Protein AF-A0A9D1LA88-F1 (afdb_monomer_lite)

Foldseek 3Di:
DVVVLVVVVVVCVVVVHDDFAADEAEDPVRVVVVLVVQQVCVVVVNHVDHDDPVNVVVCVVPDDDDDPVSGPHYHYDPPDDDDD

Sequence (84 aa):
MKAERQNATCDYRSKGIKYEWHYVDVTDEIWKRNIFSRNKAVLSGESEYYVDDGLLYKIQSLFETPSYEEMDVWYINQRMSDPS

Radius of gyration: 16.26 Å; chains: 1; bounding box: 43×30×37 Å

Secondary structure (DSSP, 8-state):
-HHHHHHHHHHHHHTT-----EEEE--HHHHHHHHHHHHHHHHTTS-S----HHHHHHHHHH--PPPGGG-SEEEE---PPPP-

Structure (mmCIF, N/CA/C/O backbone):
data_AF-A0A9D1LA88-F1
#
_entry.id   AF-A0A9D1LA88-F1
#
loop_
_atom_site.group_PDB
_atom_site.id
_atom_site.type_symbol
_atom_site.label_atom_id
_atom_site.label_alt_id
_atom_site.label_comp_id
_atom_site.label_asym_id
_atom_site.label_entity_id
_atom_site.label_seq_id
_atom_site.pdbx_PDB_ins_code
_atom_site.Cartn_x
_atom_site.Cartn_y
_atom_site.Cartn_z
_atom_site.occupancy
_atom_site.B_iso_or_equiv
_atom_site.auth_seq_id
_atom_site.auth_comp_id
_atom_site.auth_asym_id
_atom_site.auth_atom_id
_atom_site.pdbx_PDB_model_num
ATOM 1 N N . MET A 1 1 ? -4.885 6.907 -0.873 1.00 87.25 1 MET A N 1
ATOM 2 C CA . MET A 1 1 ? -4.595 8.161 -0.129 1.00 87.25 1 MET A CA 1
ATOM 3 C C . MET A 1 1 ? -5.139 8.068 1.293 1.00 87.25 1 MET A C 1
ATOM 5 O O . MET A 1 1 ? -6.021 7.244 1.535 1.00 87.25 1 MET A O 1
ATOM 9 N N . LYS A 1 2 ? -4.667 8.896 2.236 1.00 92.81 2 LYS A N 1
ATOM 10 C CA . LYS A 1 2 ? -5.136 8.872 3.636 1.00 92.81 2 LYS A CA 1
ATOM 11 C C . LYS A 1 2 ? -6.635 9.155 3.762 1.00 92.81 2 LYS A C 1
ATOM 13 O O . LYS A 1 2 ? -7.343 8.410 4.436 1.00 92.81 2 LYS A O 1
ATOM 18 N N . ALA A 1 3 ? -7.128 10.170 3.052 1.00 94.38 3 ALA A N 1
ATOM 19 C CA . ALA A 1 3 ? -8.550 10.524 3.047 1.00 94.38 3 ALA A CA 1
ATOM 20 C C . ALA A 1 3 ? -9.444 9.368 2.559 1.00 94.38 3 ALA A C 1
ATOM 22 O O . ALA A 1 3 ? -10.503 9.114 3.124 1.00 94.38 3 ALA A O 1
ATOM 23 N N . GLU A 1 4 ? -9.000 8.608 1.555 1.00 95.19 4 GLU A N 1
ATOM 24 C CA . GLU A 1 4 ? -9.738 7.441 1.054 1.00 95.19 4 GLU A CA 1
ATOM 25 C C . GLU A 1 4 ? -9.822 6.327 2.105 1.00 95.19 4 GLU A C 1
ATOM 27 O O . GLU A 1 4 ? -10.890 5.743 2.292 1.00 95.19 4 GLU A O 1
ATOM 32 N N . ARG A 1 5 ? -8.732 6.073 2.849 1.00 95.75 5 ARG A N 1
ATOM 33 C CA . ARG A 1 5 ? -8.735 5.101 3.957 1.00 95.75 5 ARG A CA 1
ATOM 34 C C . ARG A 1 5 ? -9.689 5.518 5.079 1.00 95.75 5 ARG A C 1
ATOM 36 O O . ARG A 1 5 ? -10.420 4.686 5.619 1.00 95.75 5 ARG A O 1
ATOM 43 N N . GLN A 1 6 ? -9.725 6.809 5.409 1.00 95.94 6 GLN A N 1
ATOM 44 C CA . GLN A 1 6 ? -10.651 7.356 6.406 1.00 95.94 6 GLN A CA 1
ATOM 45 C C . GLN A 1 6 ? -12.110 7.251 5.945 1.00 95.94 6 GLN A C 1
ATOM 47 O O . GLN A 1 6 ? -12.959 6.800 6.711 1.00 95.94 6 GLN A O 1
ATOM 52 N N . ASN A 1 7 ? -12.394 7.586 4.685 1.00 97.31 7 ASN A N 1
ATOM 53 C CA . ASN A 1 7 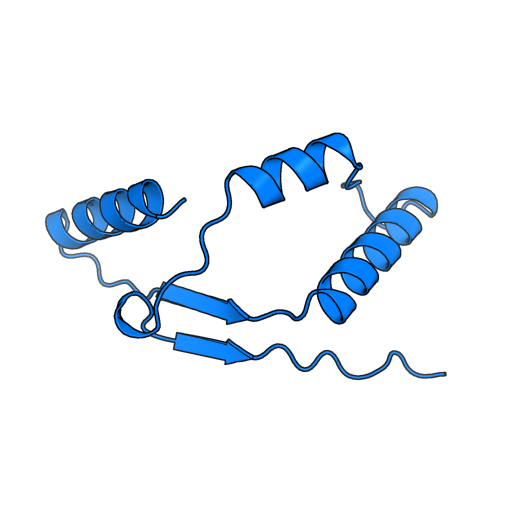? -13.736 7.474 4.114 1.00 97.31 7 ASN A CA 1
ATOM 54 C C . ASN A 1 7 ? -14.236 6.025 4.117 1.00 97.31 7 ASN A C 1
ATOM 56 O O . ASN A 1 7 ? -15.352 5.770 4.567 1.00 97.31 7 ASN A O 1
ATOM 60 N N . ALA A 1 8 ? -13.399 5.073 3.692 1.00 96.38 8 ALA A N 1
ATOM 61 C CA . ALA A 1 8 ? -13.728 3.652 3.756 1.00 96.38 8 ALA A CA 1
ATOM 62 C C . ALA A 1 8 ? -13.995 3.209 5.204 1.00 96.38 8 ALA A C 1
ATOM 64 O O . ALA A 1 8 ? -15.019 2.592 5.483 1.00 96.38 8 ALA A O 1
ATOM 65 N N . THR A 1 9 ? -13.130 3.600 6.145 1.00 96.50 9 THR A N 1
ATOM 66 C CA . THR A 1 9 ? -13.311 3.320 7.579 1.00 96.50 9 THR A CA 1
ATOM 67 C C . THR A 1 9 ? -14.666 3.809 8.098 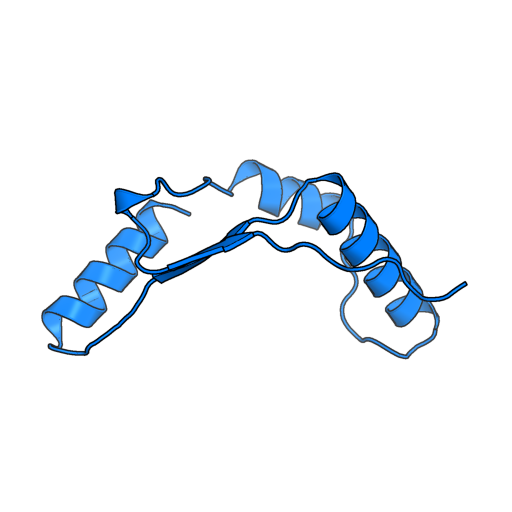1.00 96.50 9 THR A C 1
ATOM 69 O O . THR A 1 9 ? -15.380 3.057 8.764 1.00 96.50 9 THR A O 1
ATOM 72 N N . CYS A 1 10 ? -15.043 5.051 7.791 1.00 97.75 10 CYS A N 1
ATOM 73 C CA . CYS A 1 10 ? -16.333 5.612 8.188 1.00 97.75 10 CYS A CA 1
ATOM 74 C C . CYS A 1 10 ? -17.510 4.839 7.578 1.00 97.75 10 CYS A C 1
ATOM 76 O O . CYS A 1 10 ? -18.473 4.546 8.287 1.00 97.75 10 CYS A O 1
ATOM 78 N N . ASP A 1 11 ? -17.420 4.466 6.299 1.00 98.12 11 ASP A N 1
ATOM 79 C CA . ASP A 1 11 ? -18.469 3.716 5.604 1.00 98.12 11 ASP A CA 1
ATOM 80 C C . ASP A 1 11 ? -18.698 2.335 6.242 1.00 98.12 11 ASP A C 1
ATOM 82 O O . ASP A 1 11 ? -19.824 2.023 6.640 1.00 98.12 11 ASP A O 1
ATOM 86 N N . TYR A 1 12 ? -17.633 1.550 6.452 1.00 97.69 12 TYR A N 1
ATOM 87 C CA . TYR A 1 12 ? -17.730 0.233 7.096 1.00 97.69 12 TYR A CA 1
ATOM 88 C C . TYR A 1 12 ? -18.267 0.329 8.530 1.00 97.69 12 TYR A C 1
ATOM 90 O O . TYR A 1 12 ? -19.174 -0.425 8.899 1.00 97.69 12 TYR A O 1
ATOM 98 N N . ARG A 1 13 ? -17.780 1.300 9.321 1.00 96.56 13 ARG A N 1
ATOM 99 C CA . ARG A 1 13 ? -18.279 1.547 10.686 1.00 96.56 13 ARG A CA 1
ATOM 100 C C . ARG A 1 13 ? -19.761 1.903 10.699 1.00 96.56 13 ARG A C 1
ATOM 102 O O . ARG A 1 13 ? -20.493 1.366 11.525 1.00 96.56 13 ARG A O 1
ATOM 109 N N . SER A 1 14 ? -20.215 2.759 9.780 1.00 98.06 14 SER A N 1
ATOM 110 C CA . SER A 1 14 ? -21.623 3.182 9.713 1.00 98.06 14 SER A CA 1
ATOM 111 C C . SER A 1 14 ? -22.587 2.026 9.422 1.00 98.06 14 SER A C 1
ATOM 113 O O . SER A 1 14 ? -23.742 2.060 9.839 1.00 98.06 14 SER A O 1
ATOM 115 N N . LYS A 1 15 ? -22.093 0.975 8.756 1.00 98.25 15 LYS A N 1
ATOM 116 C CA . LYS A 1 15 ? -22.846 -0.237 8.403 1.00 98.25 15 LYS A CA 1
ATOM 117 C C . LYS A 1 15 ? -22.708 -1.360 9.435 1.00 98.25 15 LYS A C 1
ATOM 119 O O . LYS A 1 15 ? -23.287 -2.426 9.244 1.00 98.25 15 LYS A O 1
ATOM 124 N N . GLY A 1 16 ? -21.928 -1.158 10.501 1.00 97.88 16 GLY A N 1
ATOM 125 C CA . GLY A 1 16 ? -21.630 -2.197 11.492 1.00 97.88 16 GLY A CA 1
ATOM 126 C C . GLY A 1 16 ? -20.832 -3.380 10.927 1.00 97.88 16 GLY A C 1
ATOM 127 O O . GLY A 1 16 ? -20.869 -4.473 11.492 1.00 97.88 16 GLY A O 1
ATOM 128 N N . ILE A 1 17 ? -20.129 -3.185 9.807 1.00 98.19 17 ILE A N 1
ATOM 129 C CA . ILE A 1 17 ? -19.323 -4.225 9.164 1.00 98.19 17 ILE A CA 1
ATOM 130 C C . ILE A 1 17 ? -17.938 -4.235 9.814 1.00 98.19 17 ILE A C 1
ATOM 132 O O . ILE A 1 17 ? -17.286 -3.198 9.935 1.00 98.19 17 ILE A O 1
ATOM 136 N N . LYS A 1 18 ? -17.479 -5.420 10.225 1.00 97.81 18 LYS A N 1
ATOM 137 C CA . LYS A 1 18 ? -16.111 -5.614 10.719 1.00 97.81 18 LYS A CA 1
ATOM 138 C C . LYS A 1 18 ? -15.118 -5.520 9.561 1.00 97.81 18 LYS A C 1
ATOM 140 O O . LYS A 1 18 ? -15.382 -6.056 8.489 1.00 97.81 18 LYS A O 1
ATOM 145 N N . TYR A 1 19 ? -13.982 -4.876 9.794 1.00 96.25 19 TYR A N 1
ATOM 146 C CA . TYR A 1 19 ? -12.912 -4.706 8.814 1.00 96.25 19 TYR A CA 1
ATOM 147 C C . TYR A 1 19 ? -11.555 -4.688 9.528 1.00 96.25 19 TYR A C 1
ATOM 149 O O . TYR A 1 19 ? -11.507 -4.486 10.740 1.00 96.25 19 TYR A O 1
ATOM 157 N N . GLU A 1 20 ? -10.484 -4.869 8.757 1.00 97.50 20 GLU A N 1
ATOM 158 C CA . GLU A 1 20 ? -9.099 -4.678 9.189 1.00 97.50 20 GLU A CA 1
ATOM 159 C C . GLU A 1 20 ? -8.325 -3.927 8.099 1.00 97.50 20 GLU A C 1
ATOM 161 O O . GLU A 1 20 ? -8.536 -4.153 6.903 1.00 97.50 20 GLU A O 1
ATOM 166 N N . TRP A 1 21 ? -7.405 -3.058 8.505 1.00 97.75 21 TRP A N 1
ATOM 167 C CA . TRP A 1 21 ? -6.409 -2.439 7.639 1.00 97.75 21 TRP A CA 1
ATOM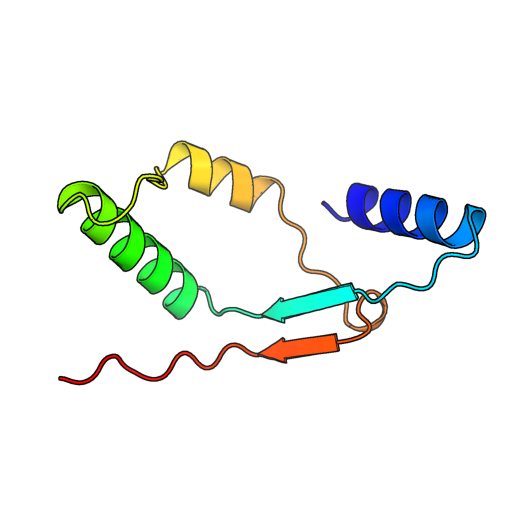 168 C C . TRP A 1 21 ? -5.094 -3.203 7.706 1.00 97.75 21 TRP A C 1
ATOM 170 O O . TRP A 1 21 ? -4.468 -3.307 8.759 1.00 97.75 21 TRP A O 1
ATOM 180 N N . HIS A 1 22 ? -4.666 -3.721 6.557 1.00 97.62 22 HIS A N 1
ATOM 181 C CA . HIS A 1 22 ? -3.398 -4.426 6.410 1.00 97.62 22 HIS A CA 1
ATOM 182 C C . HIS A 1 22 ? -2.462 -3.573 5.561 1.00 97.62 22 HIS A C 1
ATOM 184 O O . HIS A 1 22 ? -2.745 -3.311 4.389 1.00 97.62 22 HIS A O 1
ATOM 190 N N . TYR A 1 23 ? -1.342 -3.151 6.142 1.00 96.81 23 TYR A N 1
ATOM 191 C CA . TYR A 1 23 ? -0.272 -2.496 5.405 1.00 96.81 23 TYR A CA 1
ATOM 192 C C . TYR A 1 23 ? 0.857 -3.481 5.124 1.00 96.81 23 TYR A C 1
ATOM 194 O O . TYR A 1 23 ? 1.407 -4.094 6.037 1.00 96.81 23 TYR A O 1
ATOM 202 N N . VAL A 1 24 ? 1.195 -3.624 3.842 1.00 95.38 24 VAL A N 1
ATOM 203 C CA . VAL A 1 24 ? 2.339 -4.412 3.384 1.00 95.38 24 VAL A CA 1
ATOM 204 C C . VAL A 1 24 ? 3.475 -3.446 3.092 1.00 95.38 24 VAL A C 1
ATOM 206 O O . VAL A 1 24 ? 3.490 -2.783 2.056 1.00 95.38 24 VAL A O 1
ATOM 209 N N . ASP A 1 25 ? 4.407 -3.368 4.027 1.00 95.25 25 ASP A N 1
ATOM 210 C CA . ASP A 1 25 ? 5.590 -2.535 3.940 1.00 95.25 25 ASP A CA 1
ATOM 211 C C . ASP A 1 25 ? 6.623 -3.211 3.035 1.00 95.25 25 ASP A C 1
ATOM 213 O O . ASP A 1 25 ? 7.112 -4.309 3.317 1.00 95.25 25 ASP A O 1
ATOM 217 N N . VAL A 1 26 ? 6.904 -2.580 1.900 1.00 93.38 26 VAL A N 1
ATOM 218 C CA . VAL A 1 26 ? 7.832 -3.079 0.887 1.00 93.38 26 VAL A CA 1
ATOM 219 C C . VAL A 1 26 ? 8.914 -2.034 0.711 1.00 93.38 26 VAL A C 1
ATOM 221 O O . VAL A 1 26 ? 8.620 -0.888 0.382 1.00 93.38 26 VAL A O 1
ATOM 224 N N . THR A 1 27 ? 10.172 -2.434 0.877 1.00 92.56 27 THR A N 1
ATOM 225 C CA . THR A 1 27 ? 11.294 -1.526 0.633 1.00 92.56 27 THR A CA 1
ATOM 226 C C . THR A 1 27 ? 11.323 -1.085 -0.830 1.00 92.56 27 THR A C 1
ATOM 228 O O . THR A 1 27 ? 10.950 -1.844 -1.730 1.00 92.56 27 THR A O 1
ATOM 231 N N . ASP A 1 28 ? 11.842 0.117 -1.089 1.00 91.00 28 ASP A N 1
ATOM 232 C CA . ASP A 1 28 ? 12.001 0.644 -2.451 1.00 91.00 28 ASP A CA 1
ATOM 233 C C . ASP A 1 28 ? 12.746 -0.324 -3.378 1.00 91.00 28 ASP A C 1
ATOM 235 O O . ASP A 1 28 ? 12.433 -0.427 -4.563 1.00 91.00 28 ASP A O 1
ATOM 239 N N . GLU A 1 29 ? 13.735 -1.044 -2.847 1.00 91.88 29 GLU A N 1
ATOM 240 C CA . GLU A 1 29 ? 14.510 -2.033 -3.594 1.00 91.88 29 GLU A CA 1
ATOM 241 C C . GLU A 1 29 ? 13.642 -3.217 -4.040 1.00 91.88 29 GLU A C 1
ATOM 243 O O . GLU A 1 29 ? 13.592 -3.540 -5.233 1.00 91.88 29 GLU A O 1
ATOM 248 N N . ILE A 1 30 ? 12.913 -3.836 -3.106 1.00 92.75 30 ILE A N 1
ATOM 249 C CA . ILE A 1 30 ? 12.022 -4.962 -3.411 1.00 92.75 30 ILE A CA 1
ATOM 250 C C . ILE A 1 30 ? 10.912 -4.502 -4.356 1.00 92.75 30 ILE A C 1
ATOM 252 O O . ILE A 1 30 ? 10.569 -5.208 -5.306 1.00 92.75 30 ILE A O 1
ATOM 256 N N . TRP A 1 31 ? 10.374 -3.303 -4.145 1.00 91.38 31 TRP A N 1
ATOM 257 C CA . TRP A 1 31 ? 9.309 -2.753 -4.971 1.00 91.38 31 TRP A CA 1
ATOM 258 C C . TRP A 1 31 ? 9.763 -2.501 -6.415 1.00 91.38 31 TRP A C 1
ATOM 260 O O . TRP A 1 31 ? 9.111 -2.972 -7.352 1.00 91.38 31 TRP A O 1
ATOM 270 N N . LYS A 1 32 ? 10.934 -1.877 -6.615 1.00 91.88 32 LYS A N 1
ATOM 271 C CA . LYS A 1 32 ? 11.547 -1.704 -7.945 1.00 91.88 32 LYS A CA 1
ATOM 272 C C . LYS A 1 32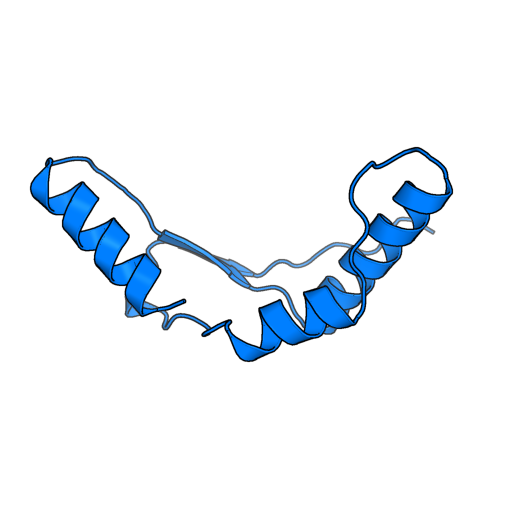 ? 11.812 -3.048 -8.624 1.00 91.88 32 LYS A C 1
ATOM 274 O O . LYS A 1 32 ? 11.489 -3.216 -9.801 1.00 91.88 32 LYS A O 1
ATOM 279 N N . ARG A 1 33 ? 12.327 -4.038 -7.885 1.00 92.06 33 ARG A N 1
ATOM 280 C CA . ARG A 1 33 ? 12.542 -5.401 -8.401 1.00 92.06 33 ARG A CA 1
ATOM 281 C C . ARG A 1 33 ? 11.230 -6.075 -8.811 1.00 92.06 33 ARG A C 1
ATOM 283 O O . ARG A 1 33 ? 11.190 -6.747 -9.844 1.00 92.06 33 ARG A O 1
ATOM 290 N N . ASN A 1 34 ? 10.159 -5.904 -8.035 1.00 91.31 34 ASN A N 1
ATOM 291 C CA . ASN A 1 34 ? 8.830 -6.434 -8.353 1.00 91.31 34 ASN A CA 1
ATOM 292 C C . ASN A 1 34 ? 8.287 -5.828 -9.653 1.00 91.31 34 ASN A C 1
ATOM 294 O O . ASN A 1 34 ? 7.823 -6.573 -10.515 1.00 91.31 34 ASN A O 1
ATOM 298 N N . ILE A 1 35 ? 8.391 -4.504 -9.813 1.00 93.31 35 ILE A N 1
ATOM 299 C CA . ILE A 1 35 ? 7.966 -3.797 -11.030 1.00 93.31 35 ILE A CA 1
ATOM 300 C C . ILE A 1 35 ? 8.763 -4.283 -12.241 1.00 93.31 35 ILE A C 1
ATOM 302 O O . ILE A 1 35 ? 8.173 -4.651 -13.254 1.00 93.31 35 ILE A O 1
ATOM 306 N N . PHE A 1 36 ? 10.090 -4.376 -12.121 1.00 94.06 36 PHE A N 1
ATOM 307 C CA . PHE A 1 36 ? 10.937 -4.891 -13.196 1.00 94.06 36 PHE A CA 1
ATOM 308 C C . PHE A 1 36 ? 10.555 -6.324 -13.598 1.00 94.06 36 PHE A C 1
ATOM 310 O O . PHE A 1 36 ? 10.377 -6.612 -14.782 1.00 94.06 36 PHE A O 1
ATOM 317 N N . SER A 1 37 ? 10.376 -7.213 -12.613 1.00 93.19 37 SER A N 1
ATOM 318 C CA . SER A 1 37 ? 9.990 -8.613 -12.850 1.00 93.19 37 SER A CA 1
ATOM 319 C C . SER A 1 37 ? 8.633 -8.703 -13.558 1.00 93.19 37 SER A C 1
ATOM 321 O O . SER A 1 37 ? 8.489 -9.458 -14.516 1.00 93.19 37 SER A O 1
ATOM 323 N N . ARG A 1 38 ? 7.654 -7.890 -13.129 1.00 93.50 38 ARG A N 1
ATOM 324 C CA . ARG A 1 38 ? 6.327 -7.798 -13.753 1.00 93.50 38 ARG A CA 1
ATOM 325 C C . ARG A 1 38 ? 6.427 -7.329 -15.200 1.00 93.50 38 ARG A C 1
ATOM 327 O O . ARG A 1 38 ? 5.889 -7.982 -16.082 1.00 93.50 38 ARG A O 1
ATOM 334 N N . ASN A 1 39 ? 7.125 -6.226 -15.447 1.00 96.06 39 ASN A N 1
ATOM 335 C CA . ASN A 1 39 ? 7.253 -5.662 -16.787 1.00 96.06 39 ASN A CA 1
ATOM 336 C C . ASN A 1 39 ? 7.942 -6.646 -17.741 1.00 96.06 39 ASN A C 1
ATOM 338 O O . ASN A 1 39 ? 7.506 -6.792 -18.879 1.00 96.06 39 ASN 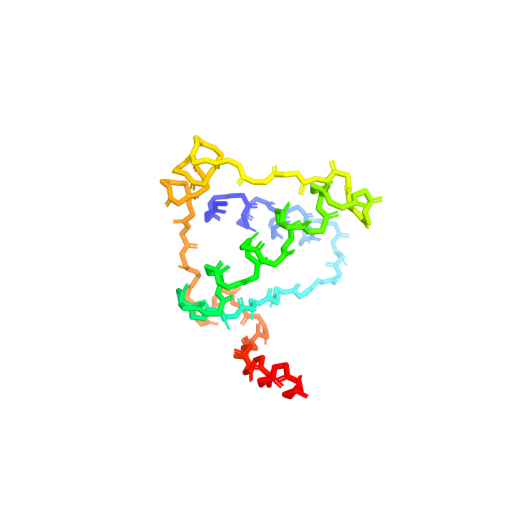A O 1
ATOM 342 N N . LYS A 1 40 ? 8.949 -7.392 -17.266 1.00 96.12 40 LYS A N 1
ATOM 343 C CA . LYS A 1 40 ? 9.559 -8.484 -18.037 1.00 96.12 40 LYS A CA 1
ATOM 344 C C . LYS A 1 40 ? 8.548 -9.591 -18.367 1.00 96.12 40 LYS A C 1
ATOM 346 O O . LYS A 1 40 ? 8.522 -10.029 -19.511 1.00 96.12 40 LYS A O 1
ATOM 351 N N . ALA A 1 41 ? 7.713 -9.993 -17.405 1.00 95.50 41 ALA A N 1
ATOM 352 C CA . ALA A 1 41 ? 6.647 -10.978 -17.616 1.00 95.50 41 ALA A CA 1
ATOM 353 C C . ALA A 1 41 ? 5.585 -10.493 -18.623 1.00 95.50 41 ALA A C 1
ATOM 355 O O . ALA A 1 41 ? 5.043 -11.280 -19.390 1.00 95.50 41 ALA A O 1
ATOM 356 N N . VAL A 1 42 ? 5.304 -9.187 -18.676 1.00 95.50 42 VAL A N 1
ATOM 357 C CA . VAL A 1 42 ? 4.422 -8.627 -19.713 1.00 95.50 42 VAL A CA 1
ATOM 358 C C . VAL A 1 42 ? 5.051 -8.752 -21.095 1.00 95.50 42 VAL A C 1
ATOM 360 O O . VAL A 1 42 ? 4.397 -9.185 -22.040 1.00 95.50 42 VAL A O 1
ATOM 363 N N . LEU A 1 43 ? 6.338 -8.424 -21.214 1.00 94.56 43 LEU A N 1
ATOM 364 C CA . LEU A 1 43 ? 7.060 -8.529 -22.482 1.00 94.56 43 LEU A CA 1
ATOM 365 C C . LEU A 1 43 ? 7.213 -9.984 -22.963 1.00 94.56 43 LEU A C 1
ATOM 367 O O . LEU A 1 43 ? 7.338 -10.202 -24.166 1.00 94.56 43 LEU A O 1
ATOM 371 N N . SER A 1 44 ? 7.183 -10.972 -22.058 1.00 95.12 44 SER A N 1
ATOM 372 C CA . SER A 1 44 ? 7.146 -12.403 -22.402 1.00 95.12 44 SER A CA 1
ATOM 373 C C . SER A 1 44 ? 5.734 -12.958 -22.639 1.00 95.12 44 SER A C 1
ATOM 375 O O . SER A 1 44 ? 5.610 -14.112 -23.042 1.00 95.12 44 SER A O 1
ATOM 377 N N . GLY A 1 45 ? 4.675 -12.167 -22.424 1.00 94.31 45 GLY A N 1
ATOM 378 C CA . GLY A 1 45 ? 3.279 -12.604 -22.562 1.00 94.31 45 GLY A CA 1
ATOM 379 C C . GLY A 1 45 ? 2.727 -13.395 -21.367 1.00 94.31 45 GLY A C 1
ATOM 380 O O . GLY A 1 45 ? 1.639 -13.954 -21.456 1.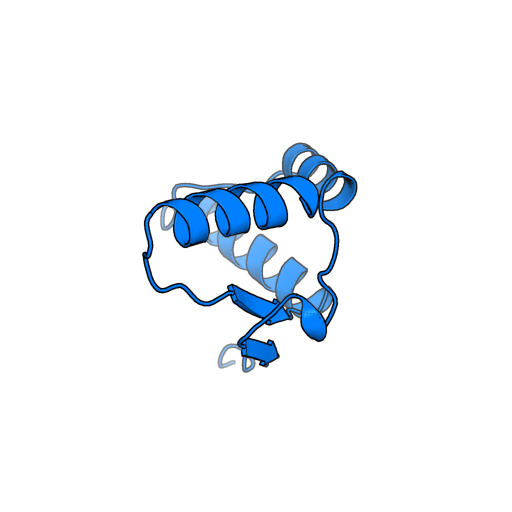00 94.31 45 GLY A O 1
ATOM 381 N N . GLU A 1 46 ? 3.450 -13.438 -20.247 1.00 92.75 46 GLU A N 1
ATOM 382 C CA . GLU A 1 46 ? 3.052 -14.106 -18.996 1.00 92.75 46 GLU A CA 1
ATOM 383 C C . GLU A 1 46 ? 2.213 -13.198 -18.075 1.00 92.75 46 GLU A C 1
ATOM 385 O O . GLU A 1 46 ? 1.674 -13.648 -17.062 1.00 92.75 46 GLU A O 1
ATOM 390 N N . SER A 1 47 ? 2.106 -11.905 -18.396 1.00 91.50 47 SER A N 1
ATOM 391 C CA . SER A 1 47 ? 1.298 -10.933 -17.658 1.00 91.50 47 SER A CA 1
ATOM 392 C C . SER A 1 47 ? 0.681 -9.892 -18.592 1.00 91.50 47 SER A C 1
ATOM 394 O O . SER A 1 47 ? 1.237 -9.572 -19.635 1.00 91.50 47 SER A O 1
ATOM 396 N N . GLU A 1 48 ? -0.458 -9.320 -18.201 1.00 89.69 48 GLU A N 1
ATOM 397 C CA . GLU A 1 48 ? -1.191 -8.341 -19.020 1.00 89.69 48 GLU A CA 1
ATOM 398 C C . GLU A 1 48 ? -0.985 -6.886 -18.565 1.00 89.69 48 GLU A C 1
ATOM 400 O O . GLU A 1 48 ? -1.401 -5.957 -19.253 1.00 89.69 48 GLU A O 1
ATOM 405 N N . TYR A 1 49 ? -0.354 -6.656 -17.405 1.00 88.56 49 TYR A N 1
ATOM 406 C CA . TYR A 1 49 ? -0.303 -5.329 -16.782 1.00 88.56 49 TYR A CA 1
ATOM 407 C C . TYR A 1 49 ? 1.117 -4.779 -16.648 1.00 88.56 49 TYR A C 1
ATOM 409 O O . TYR A 1 49 ? 1.871 -5.190 -15.759 1.00 88.56 49 TYR A O 1
ATOM 417 N N . TYR A 1 50 ? 1.446 -3.814 -17.510 1.00 94.00 50 TYR A N 1
ATOM 418 C CA . TYR A 1 50 ? 2.716 -3.090 -17.518 1.00 94.00 50 TYR A CA 1
ATOM 419 C C . TYR A 1 50 ? 2.654 -1.839 -16.634 1.00 94.00 50 TYR A C 1
ATOM 421 O O . TYR A 1 50 ? 1.673 -1.098 -16.666 1.00 94.00 50 TYR A O 1
ATOM 429 N N . VAL A 1 51 ? 3.719 -1.580 -15.875 1.00 94.19 51 VAL A N 1
ATOM 430 C CA . VAL A 1 51 ? 3.878 -0.359 -15.075 1.00 94.19 51 VAL A CA 1
ATOM 431 C C . VAL A 1 51 ? 4.906 0.542 -15.745 1.00 94.19 51 VAL A C 1
ATOM 433 O O . VAL A 1 51 ? 6.102 0.258 -15.698 1.00 94.19 51 VAL A O 1
ATOM 436 N N . ASP A 1 52 ? 4.444 1.620 -16.372 1.00 95.00 52 ASP A N 1
ATOM 437 C CA . ASP A 1 52 ? 5.315 2.651 -16.939 1.00 95.00 52 ASP A CA 1
ATOM 438 C C . ASP A 1 52 ? 5.698 3.735 -15.915 1.00 95.00 52 ASP A C 1
ATOM 440 O O . ASP A 1 52 ? 5.144 3.816 -14.814 1.00 95.00 52 ASP A O 1
ATOM 444 N N . ASP A 1 53 ? 6.657 4.584 -16.292 1.00 93.19 53 ASP A N 1
ATOM 445 C CA . ASP A 1 53 ? 7.185 5.648 -15.433 1.00 93.19 53 ASP A CA 1
ATOM 446 C C . ASP A 1 53 ? 6.138 6.721 -15.090 1.00 93.19 53 ASP A C 1
ATOM 448 O O . ASP A 1 53 ? 6.172 7.298 -14.001 1.00 93.19 53 ASP A O 1
ATOM 452 N N . GLY A 1 54 ? 5.183 6.985 -15.987 1.00 95.19 54 GLY A N 1
ATOM 453 C CA . GLY A 1 54 ? 4.113 7.955 -15.755 1.00 95.19 54 GLY A CA 1
ATOM 454 C C . GLY A 1 54 ? 3.127 7.464 -14.697 1.00 95.19 54 GLY A C 1
ATOM 455 O O . GLY A 1 54 ? 2.758 8.210 -13.783 1.00 95.19 54 GLY A O 1
ATOM 456 N N . LEU A 1 55 ? 2.745 6.188 -14.774 1.00 93.19 55 LEU A N 1
ATOM 457 C CA . LEU A 1 55 ? 1.946 5.515 -13.757 1.00 93.19 55 LEU A CA 1
ATOM 458 C C . LEU A 1 55 ? 2.693 5.465 -12.423 1.00 93.19 55 LEU A C 1
ATOM 460 O O . LEU A 1 55 ? 2.106 5.769 -11.382 1.00 93.19 55 LEU A O 1
ATOM 464 N N . LEU A 1 56 ? 3.983 5.126 -12.455 1.00 92.00 56 LEU A N 1
ATOM 465 C CA . LEU A 1 56 ? 4.823 5.065 -11.264 1.00 92.00 56 LEU A CA 1
ATOM 466 C C . LEU A 1 56 ? 4.870 6.416 -10.543 1.00 92.00 56 LEU A C 1
ATOM 468 O O . LEU A 1 56 ? 4.573 6.491 -9.350 1.00 92.00 56 LEU A O 1
ATOM 472 N N . TYR A 1 57 ? 5.164 7.486 -11.284 1.00 93.75 57 TYR A N 1
ATOM 473 C CA . TYR A 1 57 ? 5.209 8.851 -10.766 1.00 93.75 57 TYR A CA 1
ATOM 474 C C . TYR A 1 57 ? 3.866 9.281 -10.164 1.00 93.75 57 TYR A C 1
ATOM 476 O O . TYR A 1 57 ? 3.804 9.864 -9.076 1.00 93.75 57 TYR A O 1
ATOM 484 N N . LYS A 1 58 ? 2.760 8.953 -10.840 1.00 93.00 58 LYS A N 1
ATOM 485 C CA . LYS A 1 58 ? 1.416 9.250 -10.339 1.00 93.00 58 LYS A CA 1
ATOM 486 C C . LYS A 1 58 ? 1.131 8.526 -9.022 1.00 93.00 58 LYS A C 1
ATOM 488 O O . LYS A 1 58 ? 0.586 9.133 -8.110 1.00 93.00 58 LYS A O 1
ATOM 493 N N . ILE A 1 59 ? 1.500 7.252 -8.896 1.00 90.38 59 ILE A N 1
ATOM 494 C CA . ILE A 1 59 ? 1.294 6.501 -7.649 1.00 90.38 59 ILE A CA 1
ATOM 495 C C . ILE A 1 59 ? 2.148 7.095 -6.525 1.00 90.38 59 ILE A C 1
ATOM 497 O O . ILE A 1 59 ? 1.624 7.362 -5.448 1.00 90.38 59 ILE A O 1
ATOM 501 N N . GLN A 1 60 ? 3.432 7.358 -6.781 1.00 90.00 60 GLN A N 1
ATOM 502 C CA . GLN A 1 60 ? 4.351 7.909 -5.779 1.00 90.00 60 GLN A CA 1
ATOM 503 C C . GLN A 1 60 ? 3.935 9.297 -5.285 1.00 90.00 60 GLN A C 1
ATOM 505 O O . GLN A 1 60 ? 4.045 9.574 -4.097 1.00 90.00 60 GLN A O 1
ATOM 510 N N . SER A 1 61 ? 3.433 10.158 -6.173 1.00 92.75 61 SER A N 1
ATOM 511 C CA . SER A 1 61 ? 3.002 11.515 -5.801 1.00 92.75 61 SER A CA 1
ATOM 512 C C . SER A 1 61 ? 1.709 11.552 -4.980 1.00 92.75 61 SER A C 1
ATOM 514 O O . SER A 1 61 ? 1.452 12.537 -4.294 1.00 92.75 61 SER A O 1
ATOM 516 N N . LEU A 1 62 ? 0.898 10.493 -5.042 1.00 92.62 62 LEU A N 1
ATOM 517 C CA . LEU A 1 62 ? -0.397 10.400 -4.361 1.00 92.62 62 LEU A CA 1
ATOM 518 C C . LEU A 1 62 ? -0.368 9.498 -3.121 1.00 92.62 62 LEU A C 1
ATOM 520 O O . LEU A 1 62 ? -1.315 9.500 -2.330 1.00 92.62 62 LEU A O 1
ATOM 524 N N . PHE A 1 63 ? 0.661 8.666 -2.977 1.00 92.06 63 PHE A N 1
ATOM 525 C CA . PHE A 1 63 ? 0.740 7.703 -1.893 1.00 92.06 63 PHE A CA 1
ATOM 526 C C . PHE A 1 63 ? 1.189 8.365 -0.587 1.00 92.06 63 PHE A C 1
ATOM 528 O O . PHE A 1 63 ? 2.139 9.139 -0.546 1.00 92.06 63 PHE A O 1
ATOM 535 N N . GLU A 1 64 ? 0.515 8.003 0.500 1.00 94.69 64 GLU A N 1
ATOM 536 C CA . GLU A 1 64 ? 0.833 8.446 1.853 1.00 94.69 64 GLU A CA 1
ATOM 537 C C . GLU A 1 64 ? 0.988 7.206 2.731 1.00 94.69 64 GLU A C 1
ATOM 539 O O . GLU A 1 64 ? -0.005 6.502 2.989 1.00 94.69 64 GLU A O 1
ATOM 544 N N . THR A 1 65 ? 2.220 6.951 3.183 1.00 94.56 65 THR A N 1
ATOM 545 C CA . THR A 1 65 ? 2.526 5.871 4.127 1.00 94.56 65 THR A CA 1
ATOM 546 C C . THR A 1 65 ? 1.653 6.035 5.373 1.00 94.56 65 THR A C 1
ATOM 548 O O . THR A 1 65 ? 1.636 7.123 5.958 1.00 94.56 65 THR A O 1
ATOM 551 N N . PRO A 1 66 ? 0.875 5.011 5.763 1.00 96.69 66 PRO A N 1
ATOM 552 C CA . PRO A 1 66 ? 0.064 5.091 6.969 1.00 96.69 66 PRO A CA 1
ATOM 553 C C . PRO A 1 66 ? 0.943 5.130 8.221 1.00 96.69 66 PRO A C 1
ATOM 555 O O . PRO A 1 66 ? 2.075 4.648 8.210 1.00 96.69 66 PRO A O 1
ATOM 558 N N . SER A 1 67 ? 0.407 5.660 9.320 1.00 95.62 67 SER A N 1
ATOM 559 C CA . SER A 1 67 ? 1.004 5.427 10.636 1.00 95.62 67 SER A CA 1
ATOM 560 C C . SER A 1 67 ? 0.621 4.045 11.181 1.00 95.62 67 SER A C 1
ATOM 562 O O . SER A 1 67 ? -0.329 3.421 10.702 1.00 95.62 67 SER A O 1
ATOM 564 N N . TYR A 1 68 ? 1.343 3.565 12.196 1.00 95.50 68 TYR A N 1
ATOM 565 C CA . TYR A 1 68 ? 1.036 2.286 12.844 1.00 95.50 68 TYR A CA 1
ATOM 566 C C . TYR A 1 68 ? -0.358 2.279 13.486 1.00 95.50 68 TYR A C 1
ATOM 568 O O . TYR A 1 68 ? -1.027 1.257 13.471 1.00 95.50 68 TYR A O 1
ATOM 576 N N . GLU A 1 69 ? -0.834 3.418 13.992 1.00 95.44 69 GLU A N 1
ATOM 577 C CA . GLU A 1 69 ? -2.160 3.551 14.612 1.00 95.44 69 GLU A CA 1
ATOM 578 C C . GLU A 1 69 ? -3.307 3.495 13.593 1.00 95.44 69 GLU A C 1
ATOM 580 O O . GLU A 1 69 ? -4.455 3.262 13.969 1.00 95.44 69 GLU A O 1
ATOM 585 N N . GLU A 1 70 ? -3.021 3.740 12.310 1.00 95.19 70 GLU A N 1
ATOM 586 C CA . GLU A 1 70 ? -4.011 3.620 11.236 1.00 95.19 70 GLU A CA 1
ATOM 587 C C . GLU A 1 70 ? -4.235 2.155 10.812 1.00 95.19 70 GLU A C 1
ATOM 589 O O . GLU A 1 70 ? -5.224 1.886 10.130 1.00 95.19 70 GLU A O 1
ATOM 594 N N . MET A 1 71 ? -3.336 1.227 11.169 1.00 97.38 71 MET A N 1
ATOM 595 C CA . MET A 1 71 ? -3.294 -0.139 10.635 1.00 97.38 71 MET A CA 1
ATOM 596 C C . MET A 1 71 ? -3.497 -1.185 11.735 1.00 97.38 71 MET A C 1
ATOM 598 O O . MET A 1 71 ? -2.872 -1.119 12.788 1.00 97.38 71 MET A O 1
ATOM 602 N N . ASP A 1 72 ? -4.317 -2.198 11.463 1.00 98.06 72 ASP A N 1
ATOM 603 C CA . ASP A 1 72 ? -4.500 -3.341 12.367 1.00 98.06 72 ASP A CA 1
ATOM 604 C C . ASP A 1 72 ? -3.352 -4.352 12.221 1.00 98.06 72 ASP A C 1
ATOM 606 O O . ASP A 1 72 ? -2.932 -4.990 13.187 1.00 98.06 72 ASP A O 1
ATOM 610 N N . VAL A 1 73 ? -2.814 -4.476 11.002 1.00 97.94 73 VAL A N 1
ATOM 611 C CA . VAL A 1 73 ? -1.704 -5.375 10.676 1.00 97.94 73 VAL A CA 1
ATOM 612 C C . VAL A 1 73 ? -0.642 -4.623 9.881 1.00 97.94 73 VAL A C 1
ATOM 614 O O . VAL A 1 73 ? -0.920 -4.075 8.813 1.00 97.94 73 VAL A O 1
ATOM 617 N N . TRP A 1 74 ? 0.597 -4.651 10.375 1.00 97.50 74 TRP A N 1
ATOM 618 C CA . TRP A 1 74 ? 1.780 -4.163 9.664 1.00 97.50 74 TRP A CA 1
ATOM 619 C C . TRP A 1 74 ? 2.673 -5.341 9.283 1.00 97.50 74 TRP A C 1
ATOM 621 O O . TRP A 1 74 ? 3.289 -5.975 10.142 1.00 97.50 74 TRP A O 1
ATOM 631 N N . TYR A 1 75 ? 2.749 -5.648 7.992 1.00 96.00 75 TYR A N 1
ATOM 632 C CA . TYR A 1 75 ? 3.533 -6.760 7.471 1.00 96.00 75 TYR A CA 1
ATOM 633 C C . TYR A 1 75 ? 4.748 -6.250 6.699 1.00 96.00 75 TYR A C 1
ATOM 635 O O . TYR A 1 75 ? 4.598 -5.566 5.692 1.00 96.00 75 TYR A O 1
ATOM 643 N N . ILE A 1 76 ? 5.952 -6.623 7.136 1.00 94.19 76 ILE A N 1
ATOM 644 C CA . ILE A 1 76 ? 7.194 -6.302 6.424 1.00 94.19 76 ILE A CA 1
ATOM 645 C C . ILE A 1 76 ? 7.448 -7.381 5.373 1.00 94.19 76 ILE A C 1
ATOM 647 O O . ILE A 1 76 ? 7.681 -8.547 5.701 1.00 94.19 76 ILE A O 1
ATOM 651 N N . ASN A 1 77 ? 7.432 -6.992 4.103 1.00 90.50 77 ASN A N 1
ATOM 652 C CA . ASN A 1 77 ? 7.696 -7.896 2.998 1.00 90.50 77 ASN A CA 1
ATOM 653 C C . ASN A 1 77 ? 9.200 -8.150 2.865 1.00 90.50 77 ASN A C 1
ATOM 655 O O . ASN A 1 77 ? 9.965 -7.282 2.449 1.00 90.50 77 ASN A O 1
ATOM 659 N N . GLN A 1 78 ? 9.611 -9.373 3.184 1.00 84.31 78 GLN A N 1
ATOM 660 C CA . GLN A 1 78 ? 11.011 -9.792 3.157 1.00 84.31 78 GLN A CA 1
ATOM 661 C C . GLN A 1 78 ? 11.405 -10.543 1.879 1.00 84.31 78 GLN A C 1
ATOM 663 O O . GLN A 1 78 ? 12.322 -11.353 1.970 1.00 84.31 78 GLN A O 1
ATOM 668 N N . ARG A 1 79 ? 10.705 -10.343 0.738 1.00 75.19 79 ARG A N 1
ATOM 669 C CA . ARG A 1 79 ? 10.855 -11.113 -0.524 1.00 75.19 79 ARG A CA 1
ATOM 670 C C . ARG A 1 79 ? 12.197 -11.851 -0.594 1.00 75.19 79 ARG A C 1
ATOM 672 O O . ARG A 1 79 ? 13.233 -11.231 -0.835 1.00 75.19 79 ARG A O 1
ATOM 679 N N . MET A 1 80 ? 12.161 -13.166 -0.365 1.00 66.06 80 MET A N 1
ATOM 680 C CA . MET A 1 80 ? 13.363 -13.991 -0.453 1.00 66.06 80 MET A CA 1
ATOM 681 C C . MET A 1 80 ? 13.925 -13.892 -1.873 1.00 66.06 80 MET A C 1
ATOM 683 O O . MET A 1 80 ? 13.166 -13.779 -2.840 1.00 66.06 80 MET A O 1
ATOM 687 N N . SER A 1 81 ? 15.252 -13.894 -1.989 1.00 60.06 81 SER A N 1
ATOM 688 C CA . SER A 1 81 ? 15.956 -13.895 -3.269 1.00 60.06 81 SER A CA 1
ATOM 689 C C . SER A 1 81 ? 15.374 -14.961 -4.198 1.00 60.06 81 SER A C 1
ATOM 691 O O . SER A 1 81 ? 15.191 -16.100 -3.770 1.00 60.06 81 SER A O 1
ATOM 693 N N . ASP A 1 82 ? 15.108 -14.608 -5.461 1.00 59.62 82 ASP A N 1
ATOM 694 C CA . ASP A 1 82 ? 14.801 -15.620 -6.479 1.00 59.62 82 ASP A CA 1
ATOM 695 C C . ASP A 1 82 ? 15.956 -16.651 -6.504 1.00 59.62 82 ASP A C 1
ATOM 697 O O . ASP A 1 82 ? 17.118 -16.234 -6.413 1.00 59.62 82 ASP A O 1
ATOM 701 N N . PRO A 1 83 ? 15.674 -17.967 -6.568 1.00 51.94 83 PRO A N 1
ATOM 702 C CA . PRO A 1 83 ? 16.722 -18.975 -6.667 1.00 51.94 83 PRO A CA 1
ATOM 703 C C . PRO A 1 83 ? 17.572 -18.732 -7.921 1.00 51.94 83 PRO A C 1
ATOM 705 O O . PRO A 1 83 ? 17.037 -18.397 -8.980 1.00 51.94 83 PRO A O 1
ATOM 708 N N . SER A 1 84 ? 18.889 -18.854 -7.737 1.00 45.66 84 SER A N 1
ATOM 709 C CA . SER A 1 84 ? 19.950 -18.659 -8.733 1.00 45.66 84 SER A CA 1
ATOM 710 C C . SER A 1 84 ? 19.779 -19.502 -9.991 1.00 45.66 84 SER A C 1
ATOM 712 O O . SER A 1 84 ? 19.377 -20.679 -9.849 1.00 45.66 84 SER A O 1
#

pLDDT: mean 91.95, std 9.65, range [45.66, 98.25]

Organism: NCBI:txid2840963